Protein AF-A0A7C2ESW8-F1 (afdb_monomer_lite)

Structure (mmCIF, N/CA/C/O backbone):
data_AF-A0A7C2ESW8-F1
#
_entry.id   AF-A0A7C2ESW8-F1
#
loop_
_atom_site.group_PDB
_atom_site.id
_atom_site.type_symbol
_atom_site.label_atom_id
_atom_site.label_alt_id
_atom_site.label_comp_id
_atom_site.label_asym_id
_atom_site.label_entity_id
_atom_site.label_seq_id
_atom_site.pdbx_PDB_ins_code
_atom_site.Cartn_x
_atom_site.Cartn_y
_atom_site.Cartn_z
_atom_site.occupancy
_atom_site.B_iso_or_equiv
_atom_site.auth_seq_id
_atom_site.auth_comp_id
_atom_site.auth_asym_id
_atom_site.auth_atom_id
_atom_site.pdbx_PDB_model_num
ATOM 1 N N . MET A 1 1 ? 2.368 -9.055 -5.871 1.00 56.62 1 MET A N 1
ATOM 2 C CA . MET A 1 1 ? 1.719 -8.156 -4.880 1.00 56.62 1 MET A CA 1
ATOM 3 C C . MET A 1 1 ? 0.929 -8.910 -3.793 1.00 56.62 1 MET A C 1
ATOM 5 O O . MET A 1 1 ? 0.065 -8.318 -3.166 1.00 56.62 1 MET A O 1
ATOM 9 N N . VAL A 1 2 ? 1.224 -10.185 -3.503 1.00 57.16 2 VAL A N 1
ATOM 10 C CA . VAL A 1 2 ? 0.392 -11.003 -2.590 1.00 57.16 2 VAL A CA 1
ATOM 11 C C . VAL A 1 2 ? 0.660 -10.694 -1.108 1.00 57.16 2 VAL A C 1
ATOM 13 O O . VAL A 1 2 ? -0.264 -10.613 -0.308 1.00 57.16 2 VAL A O 1
ATOM 16 N N . ILE A 1 3 ? 1.919 -10.429 -0.751 1.00 61.34 3 ILE A N 1
ATOM 17 C CA . ILE A 1 3 ? 2.357 -10.156 0.629 1.00 61.34 3 ILE A CA 1
ATOM 18 C C . ILE A 1 3 ? 1.669 -8.931 1.273 1.00 61.34 3 ILE A C 1
ATOM 20 O O . ILE A 1 3 ? 1.136 -9.087 2.372 1.00 61.34 3 ILE A O 1
ATOM 24 N N . PRO A 1 4 ? 1.607 -7.733 0.644 1.00 71.12 4 PRO A N 1
ATOM 25 C CA . PRO A 1 4 ? 0.931 -6.583 1.262 1.00 71.12 4 PRO A CA 1
ATOM 26 C C . PRO A 1 4 ? -0.579 -6.812 1.431 1.00 71.12 4 PRO A C 1
ATOM 28 O O . PRO A 1 4 ? -1.199 -6.280 2.350 1.00 71.12 4 PRO A O 1
ATOM 31 N N . LEU A 1 5 ? -1.162 -7.643 0.568 1.00 74.06 5 LEU A N 1
ATOM 32 C CA . LEU A 1 5 ? -2.581 -7.971 0.568 1.00 74.06 5 LEU A CA 1
ATOM 33 C C . LEU A 1 5 ? -2.926 -8.919 1.731 1.00 74.06 5 LEU A C 1
ATOM 35 O O . LEU A 1 5 ? -3.848 -8.646 2.496 1.00 74.06 5 LEU A O 1
ATOM 39 N N . ILE A 1 6 ? -2.113 -9.963 1.940 1.00 80.44 6 ILE A N 1
ATOM 40 C CA . ILE A 1 6 ? -2.227 -10.867 3.098 1.00 80.44 6 ILE A CA 1
ATOM 41 C C . ILE A 1 6 ? -2.043 -10.097 4.408 1.00 80.44 6 ILE A C 1
ATOM 43 O O . ILE A 1 6 ? -2.859 -10.240 5.316 1.00 80.44 6 ILE A O 1
ATOM 47 N N . LEU A 1 7 ? -1.011 -9.251 4.504 1.00 77.81 7 LEU A N 1
ATOM 48 C CA . LEU A 1 7 ? -0.745 -8.470 5.716 1.00 77.81 7 LEU A CA 1
ATOM 49 C C . LEU A 1 7 ? -1.930 -7.559 6.066 1.00 77.81 7 LEU A C 1
ATOM 51 O O . LEU A 1 7 ? -2.321 -7.465 7.228 1.00 77.81 7 LEU A O 1
ATOM 55 N N . THR A 1 8 ? -2.545 -6.945 5.052 1.00 77.69 8 THR A N 1
ATOM 56 C CA . THR A 1 8 ? -3.744 -6.124 5.236 1.00 77.69 8 THR A CA 1
ATOM 57 C C . THR A 1 8 ? -4.891 -6.959 5.785 1.00 77.69 8 THR A C 1
ATOM 59 O O . THR A 1 8 ? -5.479 -6.573 6.789 1.00 77.69 8 THR A O 1
ATOM 62 N N . TYR A 1 9 ? -5.182 -8.127 5.206 1.00 82.50 9 TYR A N 1
ATOM 63 C CA . TYR A 1 9 ? -6.240 -8.993 5.730 1.00 82.50 9 TYR A CA 1
ATOM 64 C C . TYR A 1 9 ? -5.990 -9.433 7.171 1.00 82.50 9 TYR A C 1
ATOM 66 O O . TYR A 1 9 ? -6.918 -9.399 7.974 1.00 82.50 9 TYR A O 1
ATOM 74 N N . VAL A 1 10 ? -4.751 -9.784 7.523 1.00 86.31 10 VAL A N 1
ATOM 75 C CA . VAL A 1 10 ? -4.393 -10.148 8.902 1.00 86.31 10 VAL A CA 1
ATOM 76 C C . VAL A 1 10 ? -4.685 -8.992 9.860 1.00 86.31 10 VAL A C 1
ATOM 78 O O . VAL A 1 10 ? -5.332 -9.200 10.885 1.00 86.31 10 VAL A O 1
ATOM 81 N N . ILE A 1 11 ? -4.275 -7.768 9.512 1.00 83.69 11 ILE A N 1
ATOM 82 C CA . ILE A 1 11 ? -4.519 -6.574 10.335 1.00 83.69 11 ILE A CA 1
ATOM 83 C C . ILE A 1 11 ? -6.020 -6.276 10.444 1.00 83.69 11 ILE A C 1
ATOM 85 O O . ILE A 1 11 ? -6.505 -5.991 11.540 1.00 83.69 11 ILE A O 1
ATOM 89 N N . LEU A 1 12 ? -6.771 -6.380 9.342 1.00 81.50 12 LEU A N 1
ATOM 90 C CA . LEU A 1 12 ? -8.218 -6.143 9.334 1.00 81.50 12 LEU A CA 1
ATOM 91 C C . LEU A 1 12 ? -8.949 -7.155 10.223 1.00 81.50 12 LEU A C 1
ATOM 93 O O . LEU A 1 12 ? -9.756 -6.762 11.062 1.00 81.50 12 LEU A O 1
ATOM 97 N N . VAL A 1 13 ? -8.645 -8.447 10.080 1.00 88.31 13 VAL A N 1
ATOM 98 C CA . VAL A 1 13 ? -9.279 -9.514 10.866 1.00 88.31 13 VAL A CA 1
ATOM 99 C C . VAL A 1 13 ? -8.918 -9.385 12.345 1.00 88.31 13 VAL A C 1
ATOM 101 O O . VAL A 1 13 ? -9.810 -9.426 13.189 1.00 88.31 13 VAL A O 1
ATOM 104 N N . ALA A 1 14 ? -7.642 -9.162 12.674 1.00 87.94 14 ALA A N 1
ATOM 105 C CA . ALA A 1 14 ? -7.207 -8.972 14.057 1.00 87.94 14 ALA A CA 1
ATOM 106 C C . ALA A 1 14 ? -7.863 -7.738 14.703 1.00 87.94 14 ALA A C 1
ATOM 108 O O . ALA A 1 14 ? -8.334 -7.813 15.838 1.00 87.94 14 ALA A O 1
ATOM 109 N N . GLY A 1 15 ? -7.953 -6.622 13.971 1.00 83.62 15 GLY A N 1
ATOM 110 C CA . GLY A 1 15 ? -8.631 -5.410 14.430 1.00 83.62 15 GLY A CA 1
ATOM 111 C C . GLY A 1 15 ? -10.122 -5.635 14.686 1.00 83.62 15 GLY A C 1
ATOM 112 O O . GLY A 1 15 ? -10.622 -5.288 15.756 1.00 83.62 15 GLY A O 1
ATOM 113 N N . LEU A 1 16 ? -10.829 -6.277 13.751 1.00 86.38 16 LEU A N 1
ATOM 114 C CA . LEU A 1 16 ? -12.249 -6.606 13.910 1.00 86.38 16 LEU A CA 1
ATOM 115 C C . LEU A 1 16 ? -12.493 -7.554 15.090 1.00 86.38 16 LEU A C 1
ATOM 117 O O . LEU A 1 16 ? -13.433 -7.337 15.853 1.00 86.38 16 LEU A O 1
ATOM 121 N N . LEU A 1 17 ? -11.631 -8.556 15.288 1.00 90.06 17 LEU A N 1
ATOM 122 C CA . LEU A 1 17 ? -11.703 -9.458 16.441 1.00 90.06 17 LEU A CA 1
ATOM 123 C C . LEU A 1 17 ? -11.496 -8.709 17.761 1.00 90.06 17 LEU A C 1
ATOM 125 O O . LEU A 1 17 ? -12.287 -8.880 18.687 1.00 90.06 17 LEU A O 1
ATOM 129 N N . LEU A 1 18 ? -10.490 -7.834 17.850 1.00 85.25 18 LEU A N 1
ATOM 130 C CA . LEU A 1 18 ? -10.260 -7.008 19.041 1.00 85.25 18 LEU A CA 1
ATOM 131 C C . LEU A 1 18 ? -11.439 -6.074 19.330 1.00 85.25 18 LEU A C 1
ATOM 133 O O . LEU A 1 18 ? -11.836 -5.918 20.489 1.00 85.25 18 LEU A O 1
ATOM 137 N N . MET A 1 19 ? -12.033 -5.485 18.290 1.00 82.75 19 MET A N 1
ATOM 138 C CA . MET A 1 19 ? -13.230 -4.658 18.424 1.00 82.75 19 MET A CA 1
ATOM 139 C C . MET A 1 19 ? -14.414 -5.487 18.933 1.00 82.75 19 MET A C 1
ATOM 141 O O . MET A 1 19 ? -15.078 -5.082 19.887 1.00 82.75 19 MET A O 1
ATOM 145 N N . ALA A 1 20 ? -14.643 -6.672 18.362 1.00 87.38 20 ALA A N 1
ATOM 146 C CA . ALA A 1 20 ? -15.702 -7.581 18.786 1.00 87.38 20 ALA A CA 1
ATOM 147 C C . ALA A 1 20 ? -15.524 -8.028 20.246 1.00 87.38 20 ALA A C 1
ATOM 149 O O . ALA A 1 20 ? -16.479 -7.972 21.016 1.00 87.38 20 ALA A O 1
ATOM 150 N N . ILE A 1 21 ? -14.304 -8.384 20.665 1.00 86.75 21 ILE A N 1
ATOM 151 C CA . ILE A 1 21 ? -13.987 -8.738 22.059 1.00 86.75 21 ILE A CA 1
ATOM 152 C C . ILE A 1 21 ? -14.237 -7.545 22.992 1.00 86.75 21 ILE A C 1
ATOM 154 O O . ILE A 1 21 ? -14.832 -7.694 24.061 1.00 86.75 21 ILE A O 1
ATOM 158 N N . SER A 1 22 ? -13.835 -6.340 22.587 1.00 80.06 22 SER A N 1
ATOM 159 C CA . SER A 1 22 ? -14.043 -5.117 23.374 1.00 80.06 22 SER A CA 1
ATOM 160 C C . SER A 1 22 ? -15.530 -4.794 23.550 1.00 80.06 22 SER A C 1
ATOM 162 O O . SER A 1 22 ? -15.966 -4.437 24.644 1.00 80.06 22 SER A O 1
ATOM 164 N N . LEU A 1 23 ? -16.330 -4.969 22.496 1.00 83.81 23 LEU A N 1
ATOM 165 C CA . LEU A 1 23 ? -17.781 -4.780 22.538 1.00 83.81 23 LEU A CA 1
ATOM 166 C C . LEU A 1 23 ? -18.473 -5.877 23.355 1.00 83.81 23 LEU A C 1
ATOM 168 O O . LEU A 1 23 ? -19.332 -5.575 24.181 1.00 83.81 23 LEU A O 1
ATOM 172 N N . TRP A 1 24 ? -18.066 -7.134 23.182 1.00 84.94 24 TRP A N 1
ATOM 173 C CA . TRP A 1 24 ? -18.605 -8.274 23.922 1.00 84.94 24 TRP A CA 1
ATOM 174 C C . TRP A 1 24 ? -18.341 -8.157 25.425 1.00 84.94 24 TRP A C 1
ATOM 176 O O . TRP A 1 24 ? -19.263 -8.295 26.227 1.00 84.94 24 TRP A O 1
ATOM 186 N N . THR A 1 25 ? -17.114 -7.816 25.823 1.00 80.50 25 THR A N 1
ATOM 187 C CA . THR A 1 25 ? -16.776 -7.566 27.235 1.00 80.50 25 THR A CA 1
ATOM 188 C C . THR A 1 25 ? -17.514 -6.345 27.791 1.00 80.50 25 THR A C 1
ATOM 190 O O . THR A 1 25 ? -17.960 -6.363 28.938 1.00 80.50 25 THR A O 1
ATOM 193 N N . ALA A 1 26 ? -17.712 -5.293 26.991 1.00 73.56 26 ALA A N 1
ATOM 194 C CA . ALA A 1 26 ? -18.527 -4.147 27.391 1.00 73.56 26 ALA A CA 1
ATOM 195 C C . ALA A 1 26 ? -20.007 -4.502 27.581 1.00 73.56 26 ALA A C 1
ATOM 197 O O . ALA A 1 26 ? -20.651 -3.939 28.463 1.00 73.56 26 ALA A O 1
ATOM 198 N N . TRP A 1 27 ? -20.541 -5.425 26.783 1.00 77.00 27 TRP A N 1
ATOM 199 C CA . TRP A 1 27 ? -21.927 -5.869 26.886 1.00 77.00 27 TRP A CA 1
ATOM 200 C C . TRP A 1 27 ? -22.141 -6.836 28.058 1.00 77.00 27 TRP A C 1
ATOM 202 O O . TRP A 1 27 ? -23.081 -6.659 28.829 1.00 77.00 27 TRP A O 1
ATOM 212 N N . ARG A 1 28 ? -21.226 -7.795 28.256 1.00 77.56 28 ARG A N 1
ATOM 213 C CA . ARG A 1 28 ? -21.307 -8.816 29.316 1.00 77.56 28 ARG A CA 1
ATOM 214 C C . ARG A 1 28 ? -21.227 -8.237 30.732 1.00 77.56 28 ARG A C 1
ATOM 216 O O . ARG A 1 28 ? -21.831 -8.784 31.646 1.00 77.56 28 ARG A O 1
ATOM 223 N N . HIS A 1 29 ? -20.510 -7.131 30.921 1.00 64.88 29 HIS A N 1
ATOM 224 C CA . HIS A 1 29 ? -20.340 -6.484 32.229 1.00 64.88 29 HIS A CA 1
ATOM 225 C C . HIS A 1 29 ? -21.274 -5.280 32.443 1.00 64.88 29 HIS A C 1
ATOM 227 O O . HIS A 1 29 ? -20.939 -4.363 33.187 1.00 64.88 29 HIS A O 1
ATOM 233 N N . ARG A 1 30 ? -22.445 -5.257 31.789 1.00 64.56 30 ARG A N 1
ATOM 234 C CA . ARG A 1 30 ? -23.464 -4.213 31.999 1.00 64.56 30 ARG A CA 1
ATOM 235 C C . ARG A 1 30 ? -24.227 -4.325 33.319 1.00 64.56 30 ARG A C 1
ATOM 237 O O . ARG A 1 30 ? -24.943 -3.385 33.647 1.00 64.56 30 ARG A O 1
ATOM 244 N N . ASN A 1 31 ? -24.090 -5.427 34.056 1.00 65.75 31 ASN A N 1
ATOM 245 C CA . ASN A 1 31 ? -24.770 -5.575 35.338 1.00 65.75 31 ASN A CA 1
ATOM 246 C C . ASN A 1 31 ? -24.202 -4.545 36.328 1.00 65.75 31 ASN A C 1
ATOM 248 O O . ASN A 1 31 ? -22.989 -4.565 36.569 1.00 65.75 31 ASN A O 1
ATOM 252 N N . PRO A 1 32 ? -25.029 -3.630 36.865 1.00 59.59 32 PRO A N 1
ATOM 253 C CA . PRO A 1 32 ? -24.571 -2.718 37.896 1.00 59.59 32 PRO A CA 1
ATOM 254 C C . PRO A 1 32 ? -24.081 -3.536 39.102 1.00 59.59 32 PRO A C 1
ATOM 256 O O . PRO A 1 32 ? -24.679 -4.572 39.413 1.00 59.59 32 PRO A O 1
ATOM 259 N N . PRO A 1 33 ? -22.987 -3.121 39.766 1.00 60.00 33 PRO A N 1
ATOM 260 C CA . PRO A 1 33 ? -22.648 -3.664 41.075 1.00 60.00 33 PRO A CA 1
ATOM 261 C C . PRO A 1 33 ? -23.866 -3.516 41.990 1.00 60.00 33 PRO A C 1
ATOM 263 O O . PRO A 1 33 ? -24.530 -2.481 41.937 1.00 60.00 33 PRO A O 1
ATOM 266 N N . ALA A 1 34 ? -24.168 -4.533 42.799 1.00 60.09 34 ALA A N 1
ATOM 267 C CA . ALA A 1 34 ? -25.175 -4.393 43.845 1.00 60.09 34 ALA A CA 1
ATOM 268 C C . ALA A 1 34 ? -24.816 -3.178 44.718 1.00 60.09 34 ALA A C 1
ATOM 270 O O . ALA A 1 34 ? -23.646 -3.020 45.079 1.00 60.09 34 ALA A O 1
ATOM 271 N N . GLU A 1 35 ? -25.789 -2.309 45.005 1.00 59.41 35 GLU A N 1
ATOM 272 C CA . GLU A 1 35 ? -25.597 -1.220 45.964 1.00 59.41 35 GLU A CA 1
ATOM 273 C C . GLU A 1 35 ? -25.222 -1.837 47.312 1.00 59.41 35 GLU A C 1
ATOM 275 O O . GLU A 1 35 ? -25.991 -2.592 47.904 1.00 59.41 35 GLU A O 1
ATOM 280 N N . ILE A 1 36 ? -23.999 -1.568 47.763 1.00 61.47 36 ILE A N 1
ATOM 281 C CA . ILE A 1 36 ? -23.571 -1.892 49.118 1.00 61.47 36 ILE A CA 1
ATOM 282 C C . ILE A 1 36 ? -24.038 -0.714 49.973 1.00 61.47 36 ILE A C 1
ATOM 284 O O . ILE A 1 36 ? -23.510 0.390 49.835 1.00 61.47 36 ILE A O 1
ATOM 288 N N . GLU A 1 37 ? -25.062 -0.918 50.803 1.00 60.50 37 GLU A N 1
ATOM 289 C CA . GLU A 1 37 ? -25.490 0.085 51.779 1.00 60.50 37 GLU A CA 1
ATOM 290 C C . GLU A 1 37 ? -24.369 0.343 52.802 1.00 60.50 37 GLU A C 1
ATOM 292 O O . GLU A 1 37 ? -23.989 -0.550 53.557 1.00 60.50 37 GLU A O 1
ATOM 297 N N . GLY A 1 38 ? -23.894 1.594 52.848 1.00 58.50 38 GLY A N 1
ATOM 298 C CA . GLY A 1 38 ? -23.306 2.208 54.042 1.00 58.50 38 GLY A CA 1
ATOM 299 C C . GLY A 1 38 ? -21.814 2.555 53.989 1.00 58.50 38 GLY A C 1
ATOM 300 O O . GLY A 1 38 ? -20.968 1.684 54.120 1.00 58.50 38 GLY A O 1
ATOM 301 N N . GLU A 1 39 ? -21.502 3.857 53.936 1.00 51.47 39 GLU A N 1
ATOM 302 C CA . GLU A 1 39 ? -20.780 4.548 55.022 1.00 51.47 39 GLU A CA 1
ATOM 303 C C . GLU A 1 39 ? -20.979 6.081 54.918 1.00 51.47 39 GLU A C 1
ATOM 305 O O . GLU A 1 39 ? -20.839 6.654 53.832 1.00 51.47 39 GLU A O 1
ATOM 310 N N . PRO A 1 40 ? -21.321 6.783 56.018 1.00 56.34 40 PRO A N 1
ATOM 311 C CA . PRO A 1 40 ? -21.487 8.229 56.027 1.00 56.34 40 PRO A CA 1
ATOM 312 C C . PRO A 1 40 ? -20.117 8.895 56.196 1.00 56.34 40 PRO A C 1
ATOM 314 O O . PRO A 1 40 ? -19.662 9.161 57.304 1.00 56.34 40 PRO A O 1
ATOM 317 N N . GLY A 1 41 ? -19.438 9.183 55.092 1.00 51.28 41 GLY A N 1
ATOM 318 C CA . GLY A 1 41 ? -18.189 9.937 55.146 1.00 51.28 41 GLY A CA 1
ATOM 319 C C . GLY A 1 41 ? -17.597 10.146 53.766 1.00 51.28 41 GLY A C 1
ATOM 320 O O . GLY A 1 41 ? -17.308 9.184 53.068 1.00 51.28 41 GLY A O 1
ATOM 321 N N . GLY A 1 42 ? -17.425 11.411 53.373 1.00 51.41 42 GLY A N 1
ATOM 322 C CA . GLY A 1 42 ? -16.952 11.862 52.059 1.00 51.41 42 GLY A CA 1
ATOM 323 C C . GLY A 1 42 ? -15.498 11.512 51.719 1.00 51.41 42 GLY A C 1
ATOM 324 O O . GLY A 1 42 ? -14.709 12.391 51.371 1.00 51.41 42 GLY A O 1
ATOM 325 N N . LEU A 1 43 ? -15.131 10.236 51.791 1.00 52.50 43 LEU A N 1
ATOM 326 C CA . LEU A 1 43 ? -13.900 9.717 51.218 1.00 52.50 43 LEU A CA 1
ATOM 327 C C . 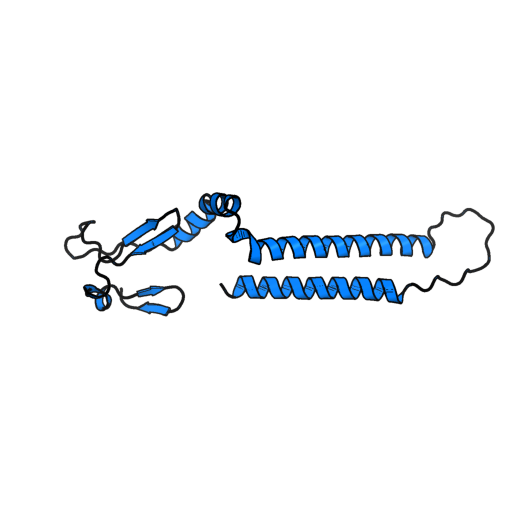LEU A 1 43 ? -14.074 9.613 49.704 1.00 52.50 43 LEU A C 1
ATOM 329 O O . LEU A 1 43 ? -15.004 8.990 49.201 1.00 52.50 43 LEU A O 1
ATOM 333 N N . LYS A 1 44 ? -13.181 10.308 48.988 1.00 55.88 44 LYS A N 1
ATOM 334 C CA . LYS A 1 44 ? -13.141 10.39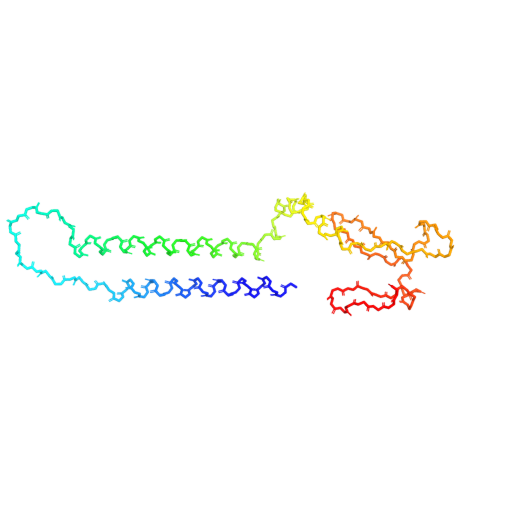7 47.526 1.00 55.88 44 LYS A CA 1
ATOM 335 C C . LYS A 1 44 ? -13.420 9.040 46.889 1.00 55.88 44 LYS A C 1
ATOM 337 O O . LYS A 1 44 ? -12.795 8.045 47.241 1.00 55.88 44 LYS A O 1
ATOM 342 N N . ASP A 1 45 ? -14.314 9.098 45.914 1.00 58.25 45 ASP A N 1
ATOM 343 C CA . ASP A 1 45 ? -14.926 8.055 45.093 1.00 58.25 45 ASP A CA 1
ATOM 344 C C . ASP A 1 45 ? -13.895 7.250 44.258 1.00 58.25 45 ASP A C 1
ATOM 346 O O . ASP A 1 45 ? -14.014 7.099 43.046 1.00 58.25 45 ASP A O 1
ATOM 350 N N . PHE A 1 46 ? -12.832 6.746 44.893 1.00 53.84 46 PHE A N 1
ATOM 351 C CA . PHE A 1 46 ? -11.818 5.841 44.339 1.00 53.84 46 PHE A CA 1
ATOM 352 C C . PHE A 1 46 ? -12.284 4.375 44.412 1.00 53.84 46 PHE A C 1
ATOM 354 O O . PHE A 1 46 ? -11.480 3.454 44.541 1.00 53.84 46 PHE A O 1
ATOM 361 N N . GLY A 1 47 ? -13.598 4.157 44.366 1.00 62.25 47 GLY A N 1
ATOM 362 C CA . GLY A 1 47 ? -14.211 2.838 44.419 1.00 62.25 47 GLY A CA 1
ATOM 363 C C . GLY A 1 47 ? -14.274 2.141 43.052 1.00 62.25 47 GLY A C 1
ATOM 364 O O . GLY A 1 47 ? -13.891 2.709 42.021 1.00 62.25 47 GLY A O 1
ATOM 365 N N . PRO A 1 48 ? -14.831 0.915 43.007 1.00 60.72 48 PRO A N 1
ATOM 366 C CA . PRO A 1 48 ? -15.055 0.146 41.776 1.00 60.72 48 PRO A CA 1
ATOM 367 C C . PRO A 1 48 ? -15.755 0.942 40.658 1.00 60.72 48 PRO A C 1
ATOM 369 O O . PRO A 1 48 ? -15.524 0.691 39.474 1.00 60.72 48 PRO A O 1
ATOM 372 N N . SER A 1 49 ? -16.572 1.935 41.023 1.00 61.28 49 SER A N 1
ATOM 373 C CA . SER A 1 49 ? -17.284 2.854 40.127 1.00 61.28 49 SER A CA 1
ATOM 374 C C . SER A 1 49 ? -16.347 3.729 39.273 1.00 61.28 49 SER A C 1
ATOM 376 O O . SER A 1 49 ? -16.584 3.890 38.071 1.00 61.28 49 SER A O 1
ATOM 378 N N . ALA A 1 50 ? -15.264 4.270 39.843 1.00 61.28 50 ALA A N 1
ATOM 379 C CA . ALA A 1 50 ? -14.281 5.083 39.122 1.00 61.28 50 ALA A CA 1
ATOM 380 C C . ALA A 1 50 ? -13.415 4.234 38.182 1.00 61.28 50 ALA A C 1
ATOM 382 O O . ALA A 1 50 ? -13.258 4.588 37.009 1.00 61.28 50 ALA A O 1
ATOM 383 N N . THR A 1 51 ? -12.952 3.068 38.645 1.00 65.81 51 THR A N 1
ATOM 384 C CA . THR A 1 51 ? -12.223 2.095 37.812 1.00 65.81 51 THR A CA 1
ATOM 385 C C . THR A 1 51 ? -13.070 1.637 36.622 1.00 65.81 51 THR A C 1
ATOM 387 O O . THR A 1 51 ? -12.579 1.574 35.494 1.00 65.81 51 THR A O 1
ATOM 390 N N . ASN A 1 52 ? -14.373 1.409 36.823 1.00 72.50 52 ASN A N 1
ATOM 391 C CA . ASN A 1 52 ? -15.289 1.016 35.749 1.00 72.50 52 ASN A CA 1
ATOM 392 C C . ASN A 1 52 ? -15.483 2.131 34.697 1.00 72.50 52 ASN A C 1
ATOM 394 O O . ASN A 1 52 ? -15.542 1.865 33.494 1.00 72.50 52 ASN A O 1
ATOM 398 N N . ARG A 1 53 ? -15.511 3.403 35.122 1.00 72.94 53 ARG A N 1
ATOM 399 C CA . ARG A 1 53 ? -15.617 4.570 34.224 1.00 72.94 53 ARG A CA 1
ATOM 400 C C . ARG A 1 53 ? -14.382 4.718 33.336 1.00 72.94 53 ARG A C 1
ATOM 402 O O . ARG A 1 53 ? -14.512 4.931 32.131 1.00 72.94 53 ARG A O 1
ATOM 409 N N . TRP A 1 54 ? -13.198 4.548 33.922 1.00 75.69 54 TRP A N 1
ATOM 410 C CA . TRP A 1 54 ? -11.926 4.639 33.207 1.00 75.69 54 TRP A CA 1
ATOM 411 C C . TRP A 1 54 ? -11.748 3.482 32.215 1.00 75.69 54 TRP A C 1
ATOM 413 O O . TRP A 1 54 ? -11.409 3.708 31.054 1.00 75.69 54 TRP A O 1
ATOM 423 N N . LEU A 1 55 ? -12.103 2.256 32.617 1.00 81.12 55 LEU A N 1
ATOM 424 C CA . LEU A 1 55 ? -12.132 1.089 31.727 1.00 81.12 55 LEU A CA 1
ATOM 425 C C . LEU A 1 55 ? -13.099 1.278 30.554 1.00 81.12 55 LEU A C 1
ATOM 427 O O . LEU A 1 55 ? -12.785 0.896 29.425 1.00 81.12 55 LEU A O 1
ATOM 431 N N . ARG A 1 56 ? -14.263 1.895 30.786 1.00 79.38 56 ARG A N 1
ATOM 432 C CA . ARG A 1 56 ? -15.206 2.224 29.711 1.00 79.38 56 ARG A CA 1
ATOM 433 C C . ARG A 1 56 ? -14.611 3.238 28.733 1.00 79.38 56 ARG A C 1
ATOM 435 O O . ARG A 1 56 ? -14.718 3.027 27.527 1.00 79.38 56 ARG A O 1
ATOM 442 N N . GLY A 1 57 ? -13.953 4.282 29.241 1.00 83.81 57 GLY A N 1
ATOM 443 C CA . GLY A 1 57 ? -13.231 5.259 28.422 1.00 83.81 57 GLY A CA 1
ATOM 444 C C . GLY A 1 57 ? -12.134 4.611 27.575 1.00 83.81 57 GLY A C 1
ATOM 445 O O . GLY A 1 57 ? -12.086 4.825 26.365 1.00 83.81 57 GLY A O 1
ATOM 446 N N . LEU A 1 58 ? -11.323 3.737 28.180 1.00 86.19 58 LEU A N 1
ATOM 447 C CA . LEU A 1 58 ? -10.252 3.018 27.490 1.00 86.19 58 LEU A CA 1
ATOM 448 C C . LEU A 1 58 ? -10.784 2.098 26.381 1.00 86.19 58 LEU A C 1
ATOM 450 O O . LEU A 1 58 ? -10.209 2.049 25.298 1.00 86.19 58 LEU A O 1
ATOM 454 N N . ARG A 1 59 ? -11.902 1.399 26.612 1.00 81.50 59 ARG A N 1
ATOM 455 C CA . ARG A 1 59 ? -12.536 0.545 25.591 1.00 81.50 59 ARG A CA 1
ATOM 456 C C . ARG A 1 59 ? -13.044 1.350 24.398 1.00 81.50 59 ARG A C 1
ATOM 458 O O . ARG A 1 59 ? -12.848 0.931 23.261 1.00 81.50 59 ARG A O 1
ATOM 465 N N . VAL A 1 60 ? -13.678 2.497 24.648 1.00 85.38 60 VAL A N 1
ATOM 466 C CA . VAL A 1 60 ? -14.132 3.398 23.574 1.00 85.38 60 VAL A CA 1
ATOM 467 C C . VAL A 1 60 ? -12.934 3.938 22.798 1.00 85.38 60 VAL A C 1
ATOM 469 O O . VAL A 1 60 ? -12.933 3.889 21.571 1.00 85.38 60 VAL A O 1
ATOM 472 N N . PHE A 1 61 ? -11.891 4.381 23.500 1.00 88.38 61 PHE A N 1
ATOM 473 C CA . PHE A 1 61 ? -10.656 4.845 22.878 1.00 88.38 61 PHE A CA 1
ATOM 474 C C . PHE A 1 61 ? -10.013 3.764 21.997 1.00 88.38 61 PHE A C 1
ATOM 476 O O . PHE A 1 61 ? -9.684 4.033 20.844 1.00 88.38 61 PHE A O 1
ATOM 483 N N . LEU A 1 62 ? -9.899 2.529 22.494 1.00 85.19 62 LEU A N 1
ATOM 484 C CA . LEU A 1 62 ? -9.356 1.406 21.730 1.00 85.19 62 LEU A CA 1
ATOM 485 C C . LEU A 1 62 ? -10.198 1.107 20.482 1.00 85.19 62 LEU A C 1
ATOM 487 O O . LEU A 1 62 ? -9.642 0.901 19.406 1.00 85.19 62 LEU A O 1
ATOM 491 N N . ALA A 1 63 ? -11.528 1.120 20.600 1.00 83.06 63 ALA A N 1
ATOM 492 C CA . ALA A 1 63 ? -12.419 0.916 19.459 1.00 83.06 63 ALA A CA 1
ATOM 493 C C . ALA A 1 63 ? -12.230 2.003 18.386 1.00 83.06 63 ALA A C 1
ATOM 495 O O . ALA A 1 63 ? -12.139 1.684 17.201 1.00 83.06 63 ALA A O 1
ATOM 496 N N . ILE A 1 64 ? -12.097 3.271 18.791 1.00 89.88 64 ILE A N 1
ATOM 497 C CA . ILE A 1 64 ? -11.785 4.378 17.875 1.00 89.88 64 ILE A CA 1
ATOM 498 C C . ILE A 1 64 ? -10.426 4.152 17.206 1.00 89.88 64 ILE A C 1
ATOM 500 O O . ILE A 1 64 ? -10.317 4.292 15.990 1.00 89.88 64 ILE A O 1
ATOM 504 N N . LEU A 1 65 ? -9.402 3.763 17.970 1.00 88.31 65 LEU A N 1
ATOM 505 C CA . LEU A 1 65 ? -8.064 3.507 17.437 1.00 88.31 65 LEU A CA 1
ATOM 506 C C . LEU A 1 65 ? -8.090 2.410 16.363 1.00 88.31 65 LEU A C 1
ATOM 508 O O . LEU A 1 65 ? -7.505 2.572 15.293 1.00 88.31 65 LEU A O 1
ATOM 512 N N . ILE A 1 66 ? -8.820 1.323 16.621 1.00 85.81 66 ILE A N 1
ATOM 513 C CA . ILE A 1 66 ? -9.010 0.232 15.661 1.00 85.81 66 ILE A CA 1
ATOM 514 C C . ILE A 1 66 ? -9.702 0.745 14.396 1.00 85.81 66 ILE A C 1
ATOM 516 O O . ILE A 1 66 ? -9.236 0.448 13.299 1.00 85.81 66 ILE A O 1
ATOM 520 N N . LEU A 1 67 ? -10.766 1.544 14.525 1.00 87.31 67 LEU A N 1
ATOM 521 C CA . LEU A 1 67 ? -11.467 2.124 13.374 1.00 87.31 67 LEU A CA 1
ATOM 522 C C . LEU A 1 67 ? -10.560 3.036 12.541 1.00 87.31 67 LEU A C 1
ATOM 524 O O . LEU A 1 67 ? -10.608 2.983 11.313 1.00 87.31 67 LEU A O 1
ATOM 528 N N . VAL A 1 68 ? -9.701 3.831 13.183 1.00 91.19 68 VAL A N 1
ATOM 529 C CA . VAL A 1 68 ? -8.724 4.685 12.492 1.00 91.19 68 VAL A CA 1
ATOM 530 C C . VAL A 1 68 ? -7.708 3.840 11.726 1.00 91.19 68 VAL A C 1
ATOM 532 O O . VAL A 1 68 ? -7.493 4.075 10.537 1.00 91.19 68 VAL A O 1
ATOM 535 N N . VAL A 1 69 ? -7.111 2.829 12.366 1.00 87.62 69 VAL A N 1
ATOM 536 C CA . VAL A 1 69 ? -6.138 1.930 11.717 1.00 87.62 69 VAL A CA 1
ATOM 537 C C . VAL A 1 69 ? -6.785 1.172 10.556 1.00 87.62 69 VAL A C 1
ATOM 539 O O . VAL A 1 69 ? -6.195 1.084 9.476 1.00 87.62 69 VAL A O 1
ATOM 542 N N . PHE A 1 70 ? -8.008 0.678 10.760 1.00 83.94 70 PHE A N 1
ATOM 543 C CA . PHE A 1 70 ? -8.811 -0.009 9.753 1.00 83.94 70 PHE A CA 1
ATOM 544 C C . PHE A 1 70 ? -9.113 0.900 8.558 1.00 83.94 70 PHE A C 1
ATOM 546 O O . PHE A 1 70 ? -8.889 0.507 7.412 1.00 83.94 70 PHE A O 1
ATOM 553 N N . GLY A 1 71 ? -9.588 2.122 8.811 1.00 86.94 71 GLY A N 1
ATOM 554 C CA . GLY A 1 71 ? -9.899 3.101 7.773 1.00 86.94 71 GLY A CA 1
ATOM 555 C C . GLY A 1 71 ? -8.659 3.498 6.979 1.00 86.94 71 GLY A C 1
ATOM 556 O O . GLY A 1 71 ? -8.696 3.525 5.750 1.00 86.94 71 GLY A O 1
ATOM 557 N N . PHE A 1 72 ? -7.538 3.710 7.671 1.00 87.81 72 PHE A N 1
ATOM 558 C CA . PHE A 1 72 ? -6.254 3.987 7.039 1.00 87.81 72 PHE A CA 1
ATOM 559 C C . PHE A 1 72 ? -5.829 2.835 6.120 1.00 87.81 72 PHE A C 1
ATOM 561 O O . PHE A 1 72 ? -5.620 3.055 4.931 1.00 87.81 72 PHE A O 1
ATOM 568 N N . HIS A 1 73 ? -5.767 1.596 6.619 1.00 83.12 73 HIS A N 1
ATOM 569 C CA . HIS A 1 73 ? -5.356 0.439 5.809 1.00 83.12 73 HIS A CA 1
ATOM 570 C C . HIS A 1 73 ? -6.283 0.201 4.615 1.00 83.12 73 HIS A C 1
ATOM 572 O O . HIS A 1 73 ? -5.815 -0.015 3.497 1.00 83.12 73 HIS A O 1
ATOM 578 N N . SER A 1 74 ? -7.593 0.302 4.835 1.00 83.62 74 SER A N 1
ATOM 579 C CA . SER A 1 74 ? -8.589 0.146 3.775 1.00 83.62 74 SER A CA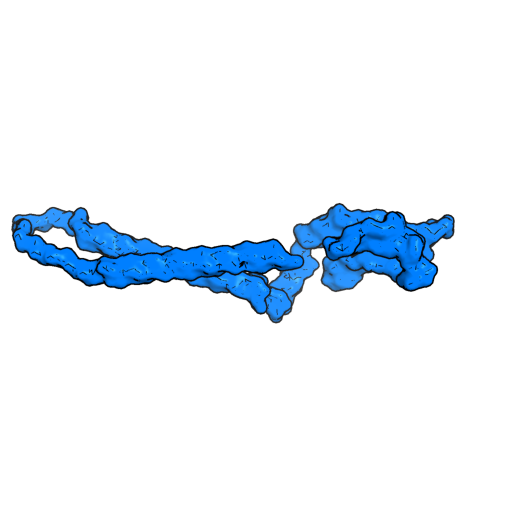 1
ATOM 580 C C . SER A 1 74 ? -8.420 1.211 2.689 1.00 83.62 74 SER A C 1
ATOM 582 O O . SER A 1 74 ? -8.441 0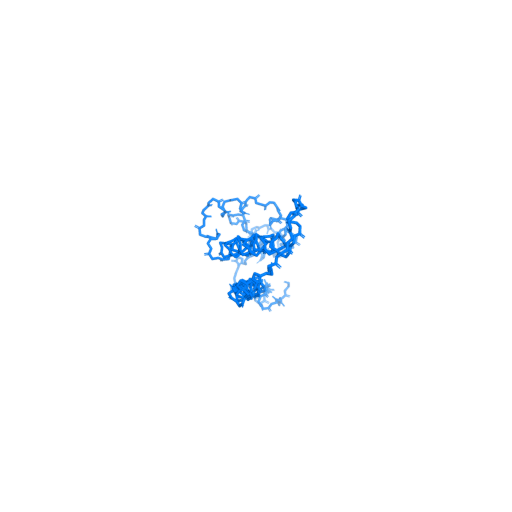.892 1.501 1.00 83.62 74 SER A O 1
ATOM 584 N N . TYR A 1 75 ? -8.184 2.470 3.073 1.00 86.31 75 TYR A N 1
ATOM 585 C CA . TYR A 1 75 ? -7.900 3.537 2.117 1.00 86.31 75 TYR A CA 1
ATOM 586 C C . TYR A 1 75 ? -6.660 3.221 1.270 1.00 86.31 75 TYR A C 1
ATOM 588 O O . TYR A 1 75 ? -6.714 3.324 0.044 1.00 86.31 75 TYR A O 1
ATOM 596 N N . TRP A 1 76 ? -5.564 2.793 1.901 1.00 82.31 76 TRP A N 1
ATOM 597 C CA . TRP A 1 76 ? -4.310 2.513 1.199 1.00 82.31 76 TRP A CA 1
ATOM 598 C C . TRP A 1 76 ? -4.406 1.368 0.197 1.00 82.31 76 TRP A C 1
ATOM 600 O O . TRP A 1 76 ? -3.846 1.474 -0.890 1.00 82.31 76 TRP A O 1
ATOM 610 N N . VAL A 1 77 ? -5.125 0.299 0.531 1.00 82.88 77 VAL A N 1
ATOM 611 C CA . VAL A 1 77 ? -5.227 -0.871 -0.351 1.00 82.88 77 VAL A CA 1
ATOM 612 C C . VAL A 1 77 ? -6.263 -0.685 -1.450 1.00 82.88 77 VAL A C 1
ATOM 614 O O . VAL A 1 77 ? -6.016 -1.079 -2.587 1.00 82.88 77 VAL A O 1
ATOM 617 N N . PHE A 1 78 ? -7.412 -0.085 -1.141 1.00 81.94 78 PHE A N 1
ATOM 618 C CA . PHE A 1 78 ? -8.540 -0.064 -2.076 1.00 81.94 78 PHE A CA 1
ATOM 619 C C . PHE A 1 78 ? -8.721 1.267 -2.806 1.00 81.94 78 PHE A C 1
ATOM 621 O O . PHE A 1 78 ? -9.384 1.302 -3.842 1.00 81.94 78 PHE A O 1
ATOM 628 N N . ARG A 1 79 ? -8.182 2.375 -2.280 1.00 84.69 79 ARG A N 1
ATOM 629 C CA . ARG A 1 79 ? -8.500 3.720 -2.784 1.00 84.69 79 ARG A CA 1
ATOM 630 C C . ARG A 1 79 ? -7.289 4.558 -3.168 1.00 84.69 79 ARG A C 1
ATOM 632 O O . ARG A 1 79 ? -7.435 5.407 -4.045 1.00 84.69 79 ARG A O 1
ATOM 639 N N . ALA A 1 80 ? -6.115 4.335 -2.580 1.00 84.50 80 ALA A N 1
ATOM 640 C CA . ALA A 1 80 ? -4.946 5.181 -2.821 1.00 84.50 80 ALA A CA 1
ATOM 641 C C . ALA A 1 80 ? -4.591 5.295 -4.312 1.00 84.50 80 ALA A C 1
ATOM 643 O O . ALA A 1 80 ? -4.441 6.407 -4.810 1.00 84.50 80 ALA A O 1
ATOM 644 N N . ASP A 1 81 ? -4.575 4.185 -5.053 1.00 81.75 81 ASP A N 1
ATOM 645 C CA . ASP A 1 81 ? -4.233 4.191 -6.484 1.00 81.75 81 ASP A CA 1
ATOM 646 C C . ASP A 1 81 ? -5.285 4.872 -7.382 1.00 81.75 81 ASP A C 1
ATOM 648 O O . ASP A 1 81 ? -4.980 5.227 -8.517 1.00 81.75 81 ASP A O 1
ATOM 652 N N . SER A 1 82 ? -6.496 5.123 -6.872 1.00 85.25 82 SER A N 1
ATOM 653 C CA . SER A 1 82 ? -7.532 5.898 -7.578 1.00 85.25 82 SER A CA 1
ATOM 654 C C . SER A 1 82 ? -7.437 7.413 -7.347 1.00 85.25 82 SER A C 1
ATOM 656 O O . SER A 1 82 ? -8.145 8.180 -7.994 1.00 85.25 82 SER A O 1
ATOM 658 N N . ASN A 1 83 ? -6.587 7.865 -6.419 1.00 87.94 83 ASN A N 1
ATOM 659 C CA . ASN A 1 83 ? -6.426 9.279 -6.094 1.00 87.94 83 ASN A CA 1
ATOM 660 C C . ASN A 1 83 ? -5.273 9.890 -6.907 1.00 87.94 83 ASN A C 1
ATOM 662 O O . ASN A 1 83 ? -4.101 9.608 -6.658 1.00 87.94 83 ASN A O 1
ATOM 666 N N . GLU A 1 84 ? -5.594 10.785 -7.843 1.00 86.31 84 GLU A N 1
ATOM 667 C CA . GLU A 1 84 ? -4.603 11.419 -8.723 1.00 86.31 84 GLU A CA 1
ATOM 668 C C . GLU A 1 84 ? -3.515 12.201 -7.974 1.00 86.31 84 GLU A C 1
ATOM 670 O O . GLU A 1 84 ? -2.345 12.174 -8.364 1.00 86.31 84 GLU A O 1
ATOM 675 N N . GLY A 1 85 ? -3.875 12.891 -6.887 1.00 86.06 85 GLY A N 1
ATOM 676 C CA . GLY A 1 85 ? -2.926 13.641 -6.063 1.00 86.06 85 GLY A CA 1
ATOM 677 C C . GLY A 1 85 ? -1.927 12.714 -5.376 1.00 86.06 85 GLY A C 1
ATOM 678 O O . GLY A 1 85 ? -0.723 12.979 -5.374 1.00 86.06 85 GLY A O 1
ATOM 679 N N . PHE A 1 86 ? -2.413 11.580 -4.871 1.00 83.38 86 PHE A N 1
ATOM 680 C CA . PHE A 1 86 ? -1.564 10.543 -4.299 1.00 83.38 86 PHE A CA 1
ATOM 681 C C . PHE A 1 86 ? -0.655 9.899 -5.354 1.00 83.38 86 PHE A C 1
ATOM 683 O O . PHE A 1 86 ? 0.552 9.795 -5.137 1.00 83.38 86 PHE A O 1
ATOM 690 N N . VAL A 1 87 ? -1.192 9.528 -6.521 1.00 81.50 87 VAL A N 1
ATOM 691 C CA . VAL A 1 87 ? -0.405 8.965 -7.632 1.00 81.50 87 VAL A CA 1
ATOM 692 C C . VAL A 1 87 ? 0.699 9.936 -8.062 1.00 81.50 87 VAL A C 1
ATOM 694 O O . VAL A 1 87 ? 1.849 9.532 -8.266 1.00 81.50 87 VAL A O 1
ATOM 697 N N . ARG A 1 88 ? 0.382 11.234 -8.134 1.00 83.38 88 ARG A N 1
ATOM 698 C CA . ARG A 1 88 ? 1.349 12.290 -8.446 1.00 83.38 88 ARG A CA 1
ATOM 699 C C . ARG A 1 88 ? 2.451 12.375 -7.390 1.00 83.38 88 ARG A C 1
ATOM 701 O O . ARG A 1 88 ? 3.623 12.385 -7.757 1.00 83.38 88 ARG A O 1
ATOM 708 N N . ALA A 1 89 ? 2.099 12.389 -6.105 1.00 82.88 89 ALA A N 1
ATOM 709 C CA . ALA A 1 89 ? 3.068 12.414 -5.009 1.00 82.88 89 ALA A CA 1
ATOM 710 C C . ALA A 1 89 ? 3.958 11.156 -5.000 1.00 82.88 89 ALA A C 1
ATOM 712 O O . ALA A 1 89 ? 5.182 11.261 -4.946 1.00 82.88 89 ALA A O 1
ATOM 713 N N . ARG A 1 90 ? 3.363 9.968 -5.164 1.00 77.69 90 ARG A N 1
ATOM 714 C CA . ARG A 1 90 ? 4.067 8.679 -5.255 1.00 77.69 90 ARG A CA 1
ATOM 715 C C . ARG A 1 90 ? 5.067 8.641 -6.417 1.00 77.69 90 ARG A C 1
ATOM 717 O O . ARG A 1 90 ? 6.160 8.103 -6.255 1.00 77.69 90 ARG A O 1
ATOM 724 N N . ARG A 1 91 ? 4.735 9.233 -7.573 1.00 72.38 91 ARG A N 1
ATOM 725 C CA . ARG A 1 91 ? 5.638 9.364 -8.739 1.00 72.38 91 ARG A CA 1
ATOM 726 C C . ARG A 1 91 ? 6.846 10.274 -8.462 1.00 72.38 91 ARG A C 1
ATOM 728 O O . ARG A 1 91 ? 7.900 10.124 -9.097 1.00 72.38 91 ARG A O 1
ATOM 735 N N . MET A 1 92 ? 6.700 11.234 -7.551 1.00 75.94 92 MET A N 1
ATOM 736 C CA . MET A 1 92 ? 7.785 12.127 -7.138 1.00 75.94 92 MET A CA 1
ATOM 737 C C . MET A 1 92 ? 8.635 11.558 -5.996 1.00 75.94 92 MET A C 1
ATOM 739 O O . MET A 1 92 ? 9.690 12.116 -5.703 1.00 75.94 92 MET A O 1
ATOM 743 N N . ASP A 1 93 ? 8.236 10.439 -5.387 1.00 81.38 93 ASP A N 1
ATOM 744 C CA . ASP A 1 93 ? 9.001 9.828 -4.303 1.00 81.38 93 ASP A CA 1
ATOM 745 C C . ASP A 1 93 ? 10.356 9.293 -4.802 1.00 81.38 93 ASP A C 1
ATOM 747 O O . ASP A 1 93 ? 10.454 8.348 -5.597 1.00 81.38 93 ASP A O 1
ATOM 751 N N . ALA A 1 94 ? 11.428 9.905 -4.297 1.00 75.31 94 ALA A N 1
ATOM 752 C CA . ALA A 1 94 ? 12.799 9.551 -4.623 1.00 75.31 94 ALA A CA 1
ATOM 753 C C . ALA A 1 94 ? 13.177 8.142 -4.141 1.00 75.31 94 ALA A C 1
ATOM 755 O O . ALA A 1 94 ? 14.064 7.527 -4.732 1.00 75.31 94 ALA A O 1
ATOM 756 N N . ARG A 1 95 ? 12.518 7.602 -3.106 1.00 77.94 95 ARG A N 1
ATOM 757 C CA . ARG A 1 95 ? 12.788 6.243 -2.606 1.00 77.94 95 ARG A CA 1
ATOM 758 C C . ARG A 1 95 ? 12.400 5.197 -3.638 1.00 77.94 95 ARG A C 1
ATOM 760 O O . ARG A 1 95 ? 13.218 4.345 -3.968 1.00 77.94 95 ARG A O 1
ATOM 767 N N . ASN A 1 96 ? 11.207 5.325 -4.214 1.00 68.69 96 ASN A N 1
ATOM 768 C CA . ASN A 1 96 ? 10.728 4.429 -5.266 1.00 68.69 96 ASN A CA 1
ATOM 769 C C . ASN A 1 96 ? 11.629 4.492 -6.503 1.00 68.69 96 ASN A C 1
ATOM 771 O O . ASN A 1 96 ? 11.971 3.457 -7.072 1.00 68.69 96 ASN A O 1
ATOM 775 N N . ARG A 1 97 ? 12.088 5.695 -6.876 1.00 70.44 97 ARG A N 1
ATOM 776 C CA . ARG A 1 97 ? 13.048 5.864 -7.977 1.00 70.44 97 ARG A CA 1
ATOM 777 C C . ARG A 1 97 ? 14.394 5.218 -7.681 1.00 70.44 97 ARG A C 1
ATOM 779 O O . ARG A 1 97 ? 14.938 4.561 -8.557 1.00 70.44 97 ARG A O 1
ATOM 786 N N . ARG A 1 98 ? 14.928 5.387 -6.469 1.00 76.06 98 ARG A N 1
ATOM 787 C CA . ARG A 1 98 ? 16.200 4.775 -6.053 1.00 76.06 98 ARG A CA 1
ATOM 788 C C . ARG A 1 98 ? 16.105 3.257 -6.008 1.00 76.06 98 ARG A C 1
ATOM 790 O O . ARG A 1 98 ? 17.026 2.600 -6.468 1.00 76.06 98 ARG A O 1
ATOM 797 N N . LEU A 1 99 ? 14.993 2.716 -5.517 1.00 74.44 99 LEU A N 1
ATOM 798 C CA . LEU A 1 99 ? 14.762 1.275 -5.466 1.00 74.44 99 LEU A CA 1
ATOM 799 C C . LEU A 1 99 ? 14.648 0.682 -6.879 1.00 74.44 99 LEU A C 1
ATOM 801 O O . LEU A 1 99 ? 15.278 -0.329 -7.183 1.00 74.44 99 LEU A O 1
ATOM 805 N N . ALA A 1 100 ? 13.924 1.364 -7.773 1.00 69.19 100 ALA A N 1
ATOM 806 C CA . ALA A 1 100 ? 13.872 0.998 -9.185 1.00 69.19 100 ALA A CA 1
ATOM 807 C C . ALA A 1 100 ? 15.260 1.088 -9.839 1.00 69.19 100 ALA A C 1
ATOM 809 O O . ALA A 1 100 ? 15.663 0.156 -10.525 1.00 69.19 100 ALA A O 1
ATOM 810 N N . ALA A 1 101 ? 16.009 2.165 -9.572 1.00 71.81 101 ALA A N 1
ATOM 811 C CA . ALA A 1 101 ? 17.356 2.384 -10.091 1.00 71.81 101 ALA A CA 1
ATOM 812 C C . ALA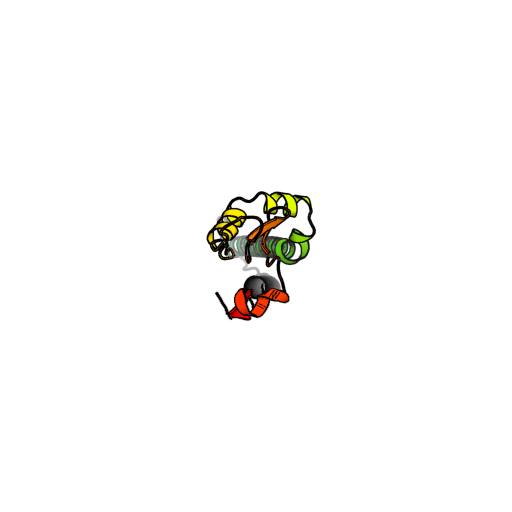 A 1 101 ? 18.368 1.343 -9.586 1.00 71.81 101 ALA A C 1
ATOM 814 O O . ALA A 1 101 ? 19.204 0.890 -10.360 1.00 71.81 101 ALA A O 1
ATOM 815 N N . SER A 1 102 ? 18.271 0.919 -8.320 1.00 73.88 102 SER A N 1
ATOM 816 C CA . SER A 1 102 ? 19.164 -0.093 -7.739 1.00 73.88 102 SER A CA 1
ATOM 817 C C . SER A 1 102 ? 18.996 -1.482 -8.355 1.00 73.88 102 SER A C 1
ATOM 819 O O . SER A 1 102 ? 19.909 -2.295 -8.273 1.00 73.88 102 SER A O 1
ATOM 821 N N . GLY A 1 103 ? 17.845 -1.754 -8.977 1.00 72.12 103 GLY A N 1
ATOM 822 C CA . GLY A 1 103 ? 17.591 -3.003 -9.693 1.00 72.12 103 GLY A CA 1
ATOM 823 C C . GLY A 1 103 ? 17.944 -2.958 -11.183 1.00 72.12 103 GLY A C 1
ATOM 824 O O . GLY A 1 103 ? 17.758 -3.962 -11.873 1.00 72.12 103 GLY A O 1
ATOM 825 N N . LEU A 1 104 ? 18.403 -1.815 -11.713 1.00 78.69 104 LEU A N 1
ATOM 826 C CA . LEU A 1 104 ? 18.715 -1.690 -13.138 1.00 78.69 104 LEU A CA 1
ATOM 827 C C . LEU A 1 104 ? 20.031 -2.394 -13.456 1.00 78.69 104 LEU A C 1
ATOM 829 O O . LEU A 1 104 ? 21.070 -2.104 -12.867 1.00 78.69 104 LEU A O 1
ATOM 833 N N . LYS A 1 105 ? 19.984 -3.303 -14.430 1.00 80.75 105 LYS A N 1
ATOM 834 C CA . LYS A 1 105 ? 21.181 -3.897 -15.028 1.00 80.75 105 LYS A CA 1
ATOM 835 C C . LYS A 1 105 ? 21.772 -2.954 -16.085 1.00 80.75 105 LYS A C 1
ATOM 837 O O . LYS A 1 105 ? 21.151 -1.970 -16.486 1.00 80.75 105 LYS A O 1
ATOM 842 N N . GLY A 1 106 ? 22.978 -3.265 -16.553 1.00 85.06 106 GLY A N 1
ATOM 843 C CA . GLY A 1 106 ? 23.566 -2.580 -17.704 1.00 85.06 106 GLY A CA 1
ATOM 844 C C . GLY A 1 106 ? 22.727 -2.757 -18.976 1.00 85.06 106 GLY A C 1
ATOM 845 O O . GLY A 1 106 ? 21.909 -3.675 -19.083 1.00 85.06 106 GLY A O 1
ATOM 846 N N . TRP A 1 107 ? 22.928 -1.864 -19.943 1.00 89.69 107 TRP A N 1
ATOM 847 C CA . TRP A 1 107 ? 22.382 -2.037 -21.289 1.00 89.69 107 TRP A CA 1
ATOM 848 C C . TRP A 1 107 ? 23.198 -3.086 -22.039 1.00 89.69 107 TRP A C 1
ATOM 850 O O . TRP A 1 107 ? 24.400 -3.221 -21.811 1.00 89.69 107 TRP A O 1
ATOM 860 N N . VAL A 1 108 ? 22.540 -3.814 -22.936 1.00 90.00 108 VAL A N 1
ATOM 861 C CA . VAL A 1 108 ? 23.202 -4.790 -23.804 1.00 90.00 108 VAL A CA 1
ATOM 862 C C . VAL A 1 108 ? 23.129 -4.276 -25.226 1.00 90.00 108 VAL A C 1
ATOM 864 O O . VAL A 1 108 ? 22.047 -3.954 -25.717 1.00 90.00 108 VAL A O 1
ATOM 867 N N . PHE A 1 109 ? 24.280 -4.211 -25.879 1.00 90.50 109 PHE A N 1
ATOM 868 C CA . PHE A 1 109 ? 24.421 -3.754 -27.253 1.00 90.50 109 PHE A CA 1
ATOM 869 C C . PHE A 1 109 ? 24.813 -4.916 -28.154 1.00 90.50 109 PHE A C 1
ATOM 871 O O . PHE A 1 109 ? 25.415 -5.892 -27.705 1.00 90.50 109 PHE A O 1
ATOM 878 N N . ASP A 1 110 ? 24.497 -4.782 -29.435 1.00 88.56 110 ASP A N 1
ATOM 879 C CA . ASP A 1 110 ? 25.144 -5.585 -30.464 1.00 88.56 110 ASP A CA 1
ATOM 880 C C . ASP A 1 110 ? 26.652 -5.243 -30.560 1.00 88.56 110 ASP A C 1
ATOM 882 O O . ASP A 1 110 ? 27.132 -4.269 -29.975 1.00 88.56 110 ASP A O 1
ATOM 886 N N . ARG A 1 111 ? 27.410 -6.020 -31.339 1.00 90.44 111 ARG A N 1
ATOM 887 C CA . ARG A 1 111 ? 28.855 -5.889 -31.595 1.00 90.44 111 ARG A CA 1
ATOM 888 C C . ARG A 1 111 ? 29.294 -4.482 -31.997 1.00 90.44 111 ARG A C 1
ATOM 890 O O . ARG A 1 111 ? 30.449 -4.123 -31.808 1.00 90.44 111 ARG A O 1
ATOM 897 N N . THR A 1 112 ? 28.383 -3.691 -32.560 1.00 92.06 112 THR A N 1
ATOM 898 C CA . THR A 1 112 ? 28.636 -2.298 -32.948 1.00 92.06 112 THR A CA 1
ATOM 899 C C . THR A 1 112 ? 28.811 -1.353 -31.755 1.00 92.06 112 THR A C 1
ATOM 901 O O . THR A 1 112 ? 29.367 -0.272 -31.928 1.00 92.06 112 THR A O 1
ATOM 904 N N . GLY A 1 113 ? 28.319 -1.716 -30.564 1.00 87.88 113 GLY A N 1
ATOM 905 C CA . GLY A 1 113 ? 28.408 -0.900 -29.348 1.00 87.88 113 GLY A CA 1
ATOM 906 C C . GLY A 1 113 ? 27.622 0.417 -29.392 1.00 87.88 113 GLY A C 1
ATOM 907 O O . GLY A 1 113 ? 27.771 1.250 -28.500 1.00 87.88 113 GLY A O 1
ATOM 908 N N . LYS A 1 114 ? 26.799 0.641 -30.424 1.00 90.19 114 LYS A N 1
ATOM 909 C CA . LYS A 1 114 ? 26.046 1.888 -30.597 1.00 90.19 114 LYS A CA 1
ATOM 910 C C . LYS A 1 114 ? 24.734 1.874 -29.816 1.00 90.19 114 LYS A C 1
ATOM 912 O O . LYS A 1 114 ? 24.042 0.859 -29.784 1.00 90.19 114 LYS A O 1
ATOM 917 N N . LEU A 1 115 ? 24.343 3.036 -29.279 1.00 85.88 115 LEU A N 1
ATOM 918 C CA . LEU A 1 115 ? 23.105 3.201 -28.501 1.00 85.88 115 LEU A CA 1
ATOM 919 C C . LEU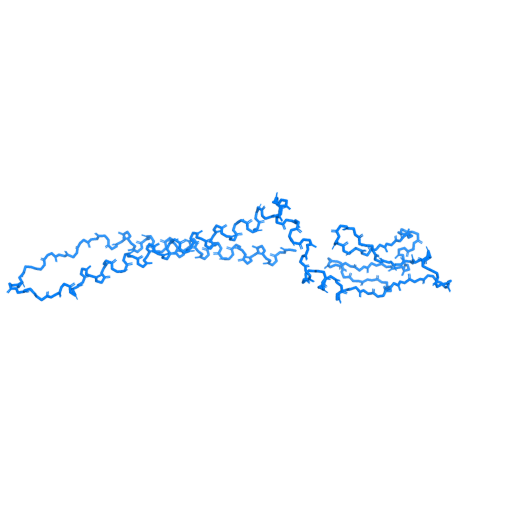 A 1 115 ? 21.833 2.819 -29.272 1.00 85.88 115 LEU A C 1
ATOM 921 O O . LEU A 1 115 ? 20.901 2.257 -28.698 1.00 85.88 115 LEU A O 1
ATOM 925 N N . GLU A 1 116 ? 21.801 3.130 -30.566 1.00 86.75 116 GLU A N 1
ATOM 926 C CA . GLU A 1 116 ? 20.699 2.807 -31.479 1.00 86.75 116 GLU A CA 1
ATOM 927 C C . GLU A 1 116 ? 20.502 1.297 -31.680 1.00 86.75 116 GLU A C 1
ATOM 929 O O . GLU A 1 116 ? 19.377 0.855 -31.894 1.00 86.75 116 GLU A O 1
ATOM 934 N N . ASN A 1 117 ? 21.566 0.510 -31.497 1.00 88.19 117 ASN A N 1
ATOM 935 C CA . ASN A 1 117 ? 21.587 -0.945 -31.662 1.00 88.19 117 ASN A CA 1
ATOM 936 C C . ASN A 1 117 ? 21.546 -1.680 -30.311 1.00 88.19 117 ASN A C 1
ATOM 938 O O . ASN A 1 117 ? 22.094 -2.776 -30.160 1.00 88.19 117 ASN A O 1
ATOM 942 N N . ALA A 1 118 ? 20.940 -1.062 -29.293 1.00 90.12 118 ALA A N 1
ATOM 943 C CA . ALA A 1 118 ? 20.735 -1.710 -28.006 1.00 90.12 118 ALA A CA 1
ATOM 944 C C . ALA A 1 118 ? 19.766 -2.893 -28.156 1.00 90.12 118 ALA A C 1
ATOM 946 O O . ALA A 1 118 ? 18.605 -2.721 -28.522 1.00 90.12 118 ALA A O 1
ATOM 947 N N . LEU A 1 119 ? 20.239 -4.091 -27.817 1.00 89.44 119 LEU A N 1
ATOM 948 C CA . LEU A 1 119 ? 19.427 -5.303 -27.722 1.00 89.44 119 LEU A CA 1
ATOM 949 C C . LEU A 1 119 ? 18.532 -5.259 -26.477 1.00 89.44 119 LEU A C 1
ATOM 951 O O . LEU A 1 119 ? 17.405 -5.750 -26.486 1.00 89.44 119 LEU A O 1
ATOM 955 N N . ILE A 1 120 ? 19.043 -4.642 -25.407 1.00 90.62 120 ILE A N 1
ATOM 956 C CA . ILE A 1 120 ? 18.344 -4.448 -24.141 1.00 90.62 120 ILE A CA 1
ATOM 957 C C . ILE A 1 120 ? 18.653 -3.045 -23.629 1.00 90.62 120 ILE A C 1
ATOM 959 O O . ILE A 1 120 ? 19.815 -2.703 -23.401 1.00 90.62 120 ILE A O 1
ATOM 963 N N . ARG A 1 121 ? 17.612 -2.253 -23.372 1.00 89.56 121 ARG A N 1
ATOM 964 C CA . ARG A 1 121 ? 17.742 -0.920 -22.769 1.00 89.56 121 ARG A CA 1
ATOM 965 C C . ARG A 1 121 ? 16.671 -0.676 -21.720 1.00 89.56 121 ARG A C 1
ATOM 967 O O . ARG A 1 121 ? 15.725 -1.447 -21.588 1.00 89.56 121 ARG A O 1
ATOM 974 N N . TYR A 1 122 ? 16.800 0.425 -20.993 1.00 87.25 122 TYR A N 1
ATOM 975 C CA . TYR A 1 122 ? 15.747 0.904 -20.108 1.00 87.25 122 TYR A CA 1
ATOM 976 C C . TYR A 1 122 ? 15.145 2.187 -20.653 1.00 87.25 122 TYR A C 1
ATOM 978 O O . TYR A 1 122 ? 15.868 3.109 -21.030 1.00 87.25 122 TYR A O 1
ATOM 986 N N . ARG A 1 123 ? 13.816 2.257 -20.646 1.00 84.38 123 ARG A N 1
ATOM 987 C CA . ARG A 1 123 ? 13.068 3.473 -20.950 1.00 84.38 123 ARG A CA 1
ATOM 988 C C . ARG A 1 123 ? 12.349 3.937 -19.693 1.00 84.38 123 ARG A C 1
ATOM 990 O O . ARG A 1 123 ? 11.745 3.135 -18.982 1.00 84.38 123 ARG A O 1
ATOM 997 N N . SER A 1 124 ? 12.437 5.234 -19.420 1.00 78.88 124 SER A N 1
ATOM 998 C CA . SER A 1 124 ? 11.619 5.883 -18.401 1.00 78.88 124 SER A CA 1
ATOM 999 C C . SER A 1 124 ? 10.338 6.369 -19.062 1.00 78.88 124 SER A C 1
ATOM 1001 O O . SER A 1 124 ? 10.392 7.241 -19.927 1.00 78.88 124 SER A O 1
ATOM 1003 N N . ASP A 1 125 ? 9.204 5.803 -18.667 1.00 76.50 125 ASP A N 1
ATOM 1004 C CA . ASP A 1 125 ? 7.887 6.292 -19.057 1.00 76.50 125 ASP A CA 1
ATOM 1005 C C . ASP A 1 125 ? 7.148 6.756 -17.804 1.00 76.50 125 ASP A C 1
ATOM 1007 O O . ASP A 1 125 ? 6.835 5.975 -16.902 1.00 76.50 125 ASP A O 1
ATOM 1011 N N . GLY A 1 126 ? 6.955 8.071 -17.691 1.00 68.44 126 GLY A N 1
ATOM 1012 C CA . GLY A 1 126 ? 6.231 8.642 -16.566 1.00 68.44 126 GLY A CA 1
ATOM 1013 C C . GLY A 1 126 ? 6.803 8.242 -15.197 1.00 68.44 126 GLY A C 1
ATOM 1014 O O . GLY A 1 126 ? 6.047 7.935 -14.275 1.00 68.44 126 GLY A O 1
ATOM 1015 N N . GLY A 1 127 ? 8.129 8.202 -15.052 1.00 67.94 127 GLY A N 1
ATOM 1016 C CA . GLY A 1 127 ? 8.801 7.863 -13.791 1.00 67.94 127 GLY A CA 1
ATOM 1017 C C . GLY A 1 127 ? 8.846 6.370 -13.454 1.00 67.94 127 GLY A C 1
ATOM 1018 O O . GLY A 1 127 ? 9.432 6.015 -12.431 1.00 67.94 127 GLY A O 1
ATOM 1019 N N . TYR A 1 128 ? 8.285 5.507 -14.302 1.00 70.00 128 TYR A N 1
ATOM 1020 C CA . TYR A 1 128 ? 8.495 4.066 -14.243 1.00 70.00 128 TYR A CA 1
ATOM 1021 C C . TYR A 1 128 ? 9.609 3.685 -15.211 1.00 70.00 128 TYR A C 1
ATOM 1023 O O . TYR A 1 128 ? 9.545 3.988 -16.401 1.00 70.00 128 TYR A O 1
ATOM 1031 N N . VAL A 1 129 ? 10.640 3.019 -14.699 1.00 77.19 129 VAL A N 1
ATOM 1032 C CA . VAL A 1 129 ? 11.728 2.503 -15.528 1.00 77.19 129 VAL A CA 1
ATOM 1033 C C . VAL A 1 129 ? 11.372 1.078 -15.942 1.00 77.19 129 VAL A C 1
ATOM 1035 O O . VAL A 1 129 ? 11.249 0.203 -15.087 1.00 77.19 129 VAL A O 1
ATOM 1038 N N . ARG A 1 130 ? 11.181 0.842 -17.244 1.00 79.44 130 ARG A N 1
ATOM 1039 C CA . ARG A 1 130 ? 10.874 -0.483 -17.806 1.00 79.44 130 ARG A CA 1
ATOM 1040 C C . ARG A 1 130 ? 12.023 -0.956 -18.694 1.00 79.44 130 ARG A C 1
ATOM 1042 O O . ARG A 1 130 ? 12.598 -0.164 -19.441 1.00 79.44 130 ARG A O 1
ATOM 1049 N N . ARG A 1 131 ? 12.350 -2.249 -18.604 1.00 83.56 131 ARG A N 1
ATOM 1050 C CA . ARG A 1 131 ? 13.296 -2.917 -19.508 1.00 83.56 131 ARG A CA 1
ATOM 1051 C C . ARG A 1 131 ? 12.612 -3.126 -20.861 1.00 83.56 131 ARG A C 1
ATOM 1053 O O . ARG A 1 131 ? 11.517 -3.677 -20.916 1.00 83.56 131 ARG A O 1
ATOM 1060 N N . GLU A 1 132 ? 13.227 -2.632 -21.922 1.00 86.81 132 GLU A N 1
ATOM 1061 C CA . GLU A 1 132 ? 12.734 -2.672 -23.297 1.00 86.81 132 GLU A CA 1
ATOM 1062 C C . GLU A 1 132 ? 13.648 -3.580 -24.129 1.00 86.81 132 GLU A C 1
ATOM 1064 O O . GLU A 1 132 ? 14.874 -3.525 -23.988 1.00 86.81 132 GLU A O 1
ATOM 1069 N N . PHE A 1 133 ? 13.035 -4.380 -25.004 1.00 88.56 133 PHE A N 1
ATOM 1070 C CA . PHE A 1 133 ? 13.694 -5.290 -25.943 1.00 88.56 133 PHE A CA 1
ATOM 1071 C C . PHE A 1 133 ? 13.351 -4.841 -27.371 1.00 88.56 133 PHE A C 1
ATOM 1073 O O . PHE A 1 133 ? 12.327 -5.267 -27.904 1.00 88.56 133 PHE A O 1
ATOM 1080 N N . PRO A 1 134 ? 14.139 -3.943 -27.993 1.00 88.44 134 PRO A N 1
ATOM 1081 C CA . PRO A 1 134 ? 13.760 -3.309 -29.260 1.00 88.44 134 PRO A CA 1
ATOM 1082 C C . PRO A 1 134 ? 13.538 -4.284 -30.420 1.00 88.44 134 PRO A C 1
ATOM 1084 O O . PRO A 1 134 ? 12.741 -4.004 -31.307 1.00 88.44 134 PRO A O 1
ATOM 1087 N N . LEU A 1 135 ? 14.223 -5.430 -30.399 1.00 86.50 135 LEU A N 1
ATOM 1088 C CA . LEU A 1 135 ? 14.099 -6.470 -31.421 1.00 86.50 135 LEU A CA 1
ATOM 1089 C C . LEU A 1 135 ? 13.033 -7.530 -31.091 1.00 86.50 135 LEU A C 1
ATOM 1091 O O . LEU A 1 135 ? 12.781 -8.386 -31.933 1.00 86.50 135 LEU A O 1
ATOM 1095 N N . SER A 1 136 ? 12.417 -7.474 -29.900 1.00 83.94 136 SER A N 1
ATOM 1096 C CA . SER A 1 136 ? 11.409 -8.423 -29.392 1.00 83.94 136 SER A CA 1
ATOM 1097 C C . SER A 1 136 ? 11.678 -9.863 -29.856 1.00 83.94 136 SER A C 1
ATOM 1099 O O . SER A 1 136 ? 12.727 -10.434 -29.550 1.00 83.94 136 SER A O 1
ATOM 1101 N N . ASP A 1 137 ? 10.770 -10.425 -30.649 1.00 84.44 137 ASP A N 1
ATOM 1102 C CA . ASP A 1 137 ? 10.742 -11.829 -31.046 1.00 84.44 137 ASP A CA 1
ATOM 1103 C C . ASP A 1 137 ? 11.938 -12.202 -31.928 1.00 84.44 137 ASP A C 1
ATOM 1105 O O . ASP A 1 137 ? 12.423 -13.329 -31.866 1.00 84.44 137 ASP A O 1
ATOM 1109 N N . ALA A 1 138 ? 12.481 -11.247 -32.691 1.00 84.00 138 ALA A N 1
ATOM 1110 C CA . ALA A 1 138 ? 13.607 -11.486 -33.591 1.00 84.00 138 ALA A CA 1
ATOM 1111 C C . ALA A 1 138 ? 14.910 -11.819 -32.847 1.00 84.00 138 ALA A C 1
ATOM 1113 O O . ALA A 1 138 ? 15.805 -12.439 -33.418 1.00 84.00 138 ALA A O 1
ATOM 1114 N N . ALA A 1 139 ? 15.028 -11.414 -31.579 1.00 82.56 139 ALA A N 1
ATOM 1115 C CA . ALA A 1 139 ? 16.220 -11.647 -30.769 1.00 82.56 139 ALA A CA 1
ATOM 1116 C C . ALA A 1 139 ? 15.918 -12.304 -29.417 1.00 82.56 139 ALA A C 1
ATOM 1118 O O . ALA A 1 139 ? 16.826 -12.409 -28.595 1.00 82.56 139 ALA A O 1
ATOM 1119 N N . VAL A 1 140 ? 14.689 -12.781 -29.179 1.00 83.81 140 VAL A N 1
ATOM 1120 C CA . VAL A 1 140 ? 14.259 -13.287 -27.863 1.00 83.81 140 VAL A CA 1
ATOM 1121 C C . VAL A 1 140 ? 15.117 -14.453 -27.363 1.00 83.81 140 VAL A C 1
ATOM 1123 O O . VAL A 1 140 ? 15.400 -14.552 -26.173 1.00 83.81 140 VAL A O 1
ATOM 1126 N N . HIS A 1 141 ? 15.608 -15.300 -28.271 1.00 82.06 141 HIS A N 1
ATOM 1127 C CA . HIS A 1 141 ? 16.505 -16.412 -27.940 1.00 82.06 141 HIS A CA 1
ATOM 1128 C C . HIS A 1 141 ? 17.901 -15.956 -27.499 1.00 82.06 141 HIS A C 1
ATOM 1130 O O . HIS A 1 141 ? 18.591 -16.690 -26.800 1.00 82.06 141 HIS A O 1
ATOM 1136 N N . VAL A 1 142 ? 18.312 -14.754 -27.911 1.00 83.94 142 VAL A N 1
ATOM 1137 C CA . VAL A 1 142 ? 19.586 -14.144 -27.528 1.00 83.94 142 VAL A CA 1
ATOM 1138 C C . VAL A 1 142 ? 19.390 -13.301 -26.280 1.00 83.94 142 VAL A C 1
ATOM 1140 O O . VAL A 1 142 ? 20.049 -13.546 -25.285 1.00 83.94 142 VAL A O 1
ATOM 1143 N N . THR A 1 143 ? 18.472 -12.334 -26.291 1.00 85.12 143 THR A N 1
ATOM 1144 C CA . THR A 1 143 ? 18.258 -11.411 -25.165 1.00 85.12 143 THR A CA 1
ATOM 1145 C C . THR A 1 143 ? 17.642 -12.079 -23.949 1.00 85.12 143 THR A C 1
ATOM 1147 O O . THR A 1 143 ? 17.779 -11.564 -22.840 1.00 85.12 143 THR A O 1
ATOM 1150 N N . GLY A 1 144 ? 16.939 -13.190 -24.161 1.00 83.62 144 GLY A N 1
ATOM 1151 C CA . GLY A 1 144 ? 16.234 -13.894 -23.113 1.00 83.62 144 GLY A CA 1
ATOM 1152 C C . GLY A 1 144 ? 15.128 -13.059 -22.478 1.00 83.62 144 GLY A C 1
ATOM 1153 O O . GLY A 1 144 ? 14.557 -12.157 -23.095 1.00 83.62 144 GLY A O 1
ATOM 1154 N N . TYR A 1 145 ? 14.838 -13.360 -21.218 1.00 78.19 145 TYR A N 1
ATOM 1155 C CA . TYR A 1 145 ? 13.861 -12.653 -20.405 1.00 78.19 145 TYR A CA 1
ATOM 1156 C C . TYR A 1 145 ? 14.362 -12.497 -18.968 1.00 78.19 145 TYR A C 1
ATOM 1158 O O . TYR A 1 145 ? 15.209 -13.240 -18.477 1.00 78.19 145 TYR A O 1
ATOM 1166 N N . SER A 1 146 ? 13.827 -11.501 -18.270 1.00 71.69 146 SER A N 1
ATOM 1167 C CA . SER A 1 146 ? 14.086 -11.282 -16.851 1.00 71.69 146 SER A CA 1
ATOM 1168 C C . SER A 1 146 ? 12.881 -10.578 -16.263 1.00 71.69 146 SER A C 1
ATOM 1170 O O . SER A 1 146 ? 12.695 -9.384 -16.499 1.00 71.69 146 SER A O 1
ATOM 1172 N N . ASP A 1 147 ? 12.089 -11.311 -15.493 1.00 65.56 147 ASP A N 1
ATOM 1173 C CA . ASP A 1 147 ? 10.906 -10.789 -14.824 1.00 65.56 147 ASP A CA 1
ATOM 1174 C C . ASP A 1 147 ? 10.743 -11.412 -13.433 1.00 65.56 147 ASP A C 1
ATOM 1176 O O . ASP A 1 147 ? 11.226 -12.507 -13.148 1.00 65.56 147 ASP A O 1
ATOM 1180 N N . PHE A 1 148 ? 10.035 -10.718 -12.550 1.00 55.31 148 PHE A N 1
ATOM 1181 C CA . PHE A 1 148 ? 9.793 -11.157 -11.178 1.00 55.31 148 PHE A CA 1
ATOM 1182 C C . PHE A 1 148 ? 8.935 -12.427 -11.089 1.00 55.31 148 PHE A C 1
ATOM 1184 O O . PHE A 1 148 ? 8.970 -13.098 -10.061 1.00 55.31 148 PHE A O 1
ATOM 1191 N N . ILE A 1 149 ? 8.159 -12.749 -12.130 1.00 62.09 149 ILE A N 1
ATOM 1192 C CA . ILE A 1 149 ? 7.258 -13.913 -12.156 1.00 62.09 149 ILE A CA 1
ATOM 1193 C C . ILE A 1 149 ? 7.985 -15.176 -12.630 1.00 62.09 149 ILE A C 1
ATOM 1195 O O . ILE A 1 149 ? 7.838 -16.232 -12.023 1.00 62.09 149 ILE A O 1
ATOM 1199 N N . PHE A 1 150 ? 8.775 -15.069 -13.700 1.00 70.38 150 PHE A N 1
ATOM 1200 C CA . PHE A 1 150 ? 9.386 -16.222 -14.375 1.00 70.38 150 PHE A CA 1
ATOM 1201 C C . PHE A 1 150 ? 10.890 -16.371 -14.105 1.00 70.38 150 PHE A C 1
ATOM 1203 O O . PHE A 1 150 ? 11.520 -17.299 -14.613 1.00 70.38 150 PHE A O 1
ATOM 1210 N N . GLY A 1 151 ? 11.482 -15.466 -13.321 1.00 72.69 151 GLY A N 1
ATOM 1211 C CA . GLY A 1 151 ? 12.920 -15.424 -13.085 1.00 72.69 151 GLY A CA 1
ATOM 1212 C C . GLY A 1 151 ? 13.669 -14.826 -14.274 1.00 72.69 151 GLY A C 1
ATOM 1213 O O . GLY A 1 151 ? 13.188 -13.896 -14.922 1.00 72.69 151 GLY A O 1
ATOM 1214 N N . ALA A 1 152 ? 14.864 -15.338 -14.556 1.00 75.69 152 ALA A N 1
ATOM 1215 C CA . ALA A 1 152 ? 15.673 -14.897 -15.685 1.00 75.69 152 ALA A CA 1
ATOM 1216 C C . ALA A 1 152 ? 16.197 -16.093 -16.486 1.00 75.69 152 ALA A C 1
ATOM 1218 O O . ALA A 1 152 ? 16.552 -17.117 -15.905 1.00 75.69 152 ALA A O 1
ATOM 1219 N N . GLY A 1 153 ? 16.267 -15.940 -17.805 1.00 73.31 153 GLY A N 1
ATOM 1220 C CA . GLY A 1 153 ? 16.852 -16.909 -18.729 1.00 73.31 153 GLY A CA 1
ATOM 1221 C C . GLY A 1 153 ? 17.409 -16.186 -19.950 1.00 73.31 153 GLY A C 1
ATOM 1222 O O . GLY A 1 153 ? 16.839 -15.179 -20.353 1.00 73.31 153 GLY A O 1
ATOM 1223 N N . GLY A 1 154 ? 18.517 -16.671 -20.514 1.00 75.19 154 GLY A N 1
ATOM 1224 C CA . GLY A 1 154 ? 19.335 -15.927 -21.484 1.00 75.19 154 GLY A CA 1
ATOM 1225 C C . GLY A 1 154 ? 20.471 -15.148 -20.805 1.00 75.19 154 GLY A C 1
ATOM 1226 O O . GLY A 1 154 ? 20.948 -15.573 -19.752 1.00 75.19 154 GLY A O 1
ATOM 1227 N N . ILE A 1 155 ? 20.916 -14.045 -21.419 1.00 60.34 155 ILE A N 1
ATOM 1228 C CA . ILE A 1 155 ? 21.989 -13.148 -20.916 1.00 60.34 155 ILE A CA 1
ATOM 1229 C C . ILE A 1 155 ? 21.541 -12.180 -19.810 1.00 60.34 155 ILE A C 1
ATOM 1231 O O . ILE A 1 155 ? 20.439 -11.585 -19.884 1.00 60.34 155 ILE A O 1
#

Secondary structure (DSSP, 8-state):
-HHHHHHHHHHHHHHHHHHHHHHHHHHHT-SPPP------S-----SHHHHHHHHHHHHHHHHHHHHHHHHHHHHHHHTGGG-HHHHHHHHH-HHHHHHHHHTPPPPEE-TT--GGGEEEEEEEETTEEEEE-TTGGGTHHHH-EEETTTEEE--

Sequence (155 aa):
MVIPLILTYVILVAGLLLMAISLWTAWRHRNPPAEIEGEPGGLKDFGPSATNRWLRGLRVFLAILILVVFGFHSYWVFRADSNEGFVRARRMDARNRRLAASGLKGWVFDRTGKLENALIRYRSDGGYVRREFPLSDAAVHVTGYSDFIFGAGGI

pLDDT: mean 77.64, std 10.7, range [51.28, 92.06]

Radius of gyration: 29.86 Å; chains: 1; bounding box: 54×30×90 Å

Foldseek 3Di:
DVVLVVVLVVLLVVLVVLLVVLVVVVVVPPDDDPDDDDDPDPDPPPDPVVVVVVSVVVSVVSNVVSVVVNVVSCCVPPPQVVDPVSVVVVLVDVVVLVVQVVPDDDWAADPVPDPVRTQWDWDQDSSHTDIDGPCPPVCCQACPDDDPPPHTDHD